Protein AF-A0AA88UD78-F1 (afdb_monomer_lite)

Sequence (136 aa):
MIPIGRGQRELIIGDRQTGKTAVATDTILNQQGQNVICVYVAIGQKASSVAQVVTTFQERGAMEYTIVVAETADSPATLQYLAPYTGAALAEYFILFFAKLPEAYAFLNPIVDIMPVIPLFFFLLAFVWQAAVSFR

pLDDT: mean 75.12, std 21.83, range [29.8, 96.19]

Structure (mmCIF, N/CA/C/O backbone):
data_AF-A0AA88UD78-F1
#
_entry.id   AF-A0AA88UD78-F1
#
loop_
_atom_site.group_PDB
_atom_site.id
_atom_site.type_symbol
_atom_site.label_atom_id
_atom_site.label_alt_id
_atom_site.label_comp_id
_atom_site.label_asym_id
_atom_site.label_entity_id
_atom_site.label_seq_id
_atom_site.pdbx_PDB_ins_code
_atom_site.Cartn_x
_atom_site.Cartn_y
_atom_site.Cartn_z
_atom_site.occupancy
_atom_site.B_iso_or_equiv
_atom_site.auth_seq_id
_atom_site.auth_comp_id
_atom_site.auth_asym_id
_atom_site.auth_atom_id
_atom_site.pdbx_PDB_model_num
ATOM 1 N N . MET A 1 1 ? -19.206 15.733 -4.577 1.00 71.81 1 MET A N 1
ATOM 2 C CA . MET A 1 1 ? -18.916 14.356 -4.119 1.00 71.81 1 MET A CA 1
ATOM 3 C C . MET A 1 1 ? -18.802 13.484 -5.357 1.00 71.81 1 MET A C 1
ATOM 5 O O . MET A 1 1 ? -19.615 13.679 -6.251 1.00 71.81 1 MET A O 1
ATOM 9 N N . ILE A 1 2 ? -17.804 12.603 -5.441 1.00 86.06 2 ILE A N 1
ATOM 10 C CA . ILE A 1 2 ? -17.588 11.717 -6.596 1.00 86.06 2 ILE A CA 1
ATOM 11 C C . ILE A 1 2 ? -17.879 10.283 -6.124 1.00 86.06 2 ILE A C 1
ATOM 13 O O . ILE A 1 2 ? -17.146 9.794 -5.265 1.00 86.06 2 ILE A O 1
ATOM 17 N N . PRO A 1 3 ? -18.967 9.636 -6.578 1.00 87.19 3 PRO A N 1
ATOM 18 C CA . PRO A 1 3 ? -19.240 8.239 -6.256 1.00 87.19 3 PRO A CA 1
ATOM 19 C C . PRO A 1 3 ? -18.364 7.306 -7.106 1.00 87.19 3 PRO A C 1
ATOM 21 O O . PRO A 1 3 ? -18.116 7.583 -8.278 1.00 87.19 3 PRO A O 1
ATOM 24 N N . ILE A 1 4 ? -17.932 6.187 -6.522 1.00 84.56 4 ILE A N 1
ATOM 25 C CA . ILE A 1 4 ? -17.101 5.173 -7.187 1.00 84.56 4 ILE A CA 1
ATOM 26 C C . ILE A 1 4 ? -17.871 3.848 -7.200 1.00 84.56 4 ILE A C 1
ATOM 28 O O . ILE A 1 4 ? -18.274 3.351 -6.147 1.00 84.56 4 ILE A O 1
ATOM 32 N N . GLY A 1 5 ? -18.096 3.283 -8.387 1.00 80.75 5 GLY A N 1
ATOM 33 C CA . GLY A 1 5 ? -18.742 1.980 -8.562 1.00 80.75 5 GLY A CA 1
ATOM 34 C C . GLY A 1 5 ? -17.780 0.795 -8.415 1.00 80.75 5 GLY A C 1
ATOM 35 O O . GLY A 1 5 ? -16.577 0.909 -8.648 1.00 80.75 5 GLY A O 1
ATOM 36 N N . ARG A 1 6 ? -18.305 -0.393 -8.086 1.00 79.75 6 ARG A N 1
ATOM 37 C CA . ARG A 1 6 ? -17.514 -1.639 -8.129 1.00 79.75 6 ARG A CA 1
ATOM 38 C C . ARG A 1 6 ? -17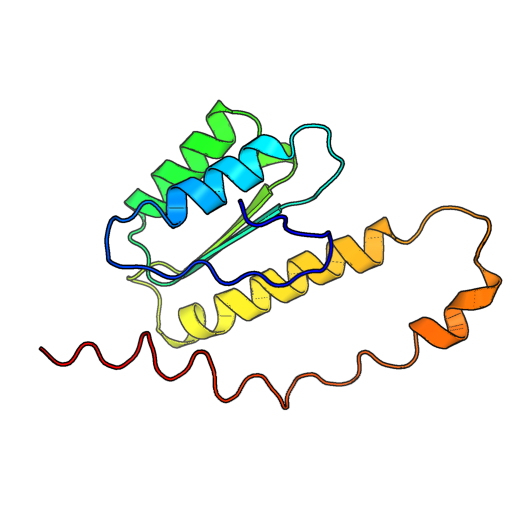.096 -1.928 -9.580 1.00 79.75 6 ARG A C 1
ATOM 40 O O . ARG A 1 6 ? -17.938 -1.925 -10.471 1.00 79.75 6 ARG A O 1
ATOM 47 N N . GLY A 1 7 ? -15.801 -2.151 -9.814 1.00 76.94 7 GLY A N 1
ATOM 48 C CA . GLY A 1 7 ? -15.217 -2.331 -11.154 1.00 76.94 7 GLY A CA 1
ATOM 49 C C . GLY A 1 7 ? -14.833 -1.032 -11.885 1.00 76.94 7 GLY A C 1
ATOM 50 O O . GLY A 1 7 ? -14.181 -1.099 -12.926 1.00 76.94 7 GLY A O 1
ATOM 51 N N . GLN A 1 8 ? -15.169 0.144 -11.343 1.00 81.25 8 GLN A N 1
ATOM 52 C CA . GLN A 1 8 ? -14.674 1.432 -11.844 1.00 81.25 8 GLN A CA 1
ATOM 53 C C . GLN A 1 8 ? -13.187 1.604 -11.504 1.00 81.25 8 GLN A C 1
ATOM 55 O O . GLN A 1 8 ? -12.724 1.191 -10.442 1.00 81.25 8 GLN A O 1
ATOM 60 N N . ARG A 1 9 ? -12.439 2.251 -12.402 1.00 88.31 9 ARG A N 1
ATOM 61 C CA . ARG A 1 9 ? -11.053 2.676 -12.169 1.00 88.31 9 ARG A CA 1
ATOM 62 C C . ARG A 1 9 ? -11.050 4.182 -11.929 1.00 88.31 9 ARG A C 1
ATOM 64 O O . ARG A 1 9 ? -11.335 4.931 -12.855 1.00 88.31 9 ARG A O 1
ATOM 71 N N . GLU A 1 10 ? -10.735 4.601 -10.707 1.00 90.19 10 GLU A N 1
ATOM 72 C CA . GLU A 1 10 ? -10.728 6.011 -10.303 1.00 90.19 10 GLU A CA 1
ATOM 73 C C . GLU A 1 10 ? -9.293 6.516 -10.082 1.00 90.19 10 GLU A C 1
ATOM 75 O O . GLU A 1 10 ? -8.479 5.830 -9.459 1.00 90.19 10 GLU A O 1
ATOM 80 N N . LEU A 1 11 ? -8.970 7.712 -10.585 1.00 91.75 11 LEU A N 1
ATOM 81 C CA . LEU A 1 11 ? -7.634 8.304 -10.463 1.00 91.75 11 LEU A CA 1
ATOM 82 C C . LEU A 1 11 ? -7.561 9.275 -9.277 1.00 91.75 11 LEU A C 1
ATOM 84 O O . LEU A 1 11 ? -8.123 10.366 -9.317 1.00 91.75 11 LEU A O 1
ATOM 88 N N . ILE A 1 12 ? -6.773 8.925 -8.258 1.00 88.94 12 ILE A N 1
ATOM 89 C CA . ILE A 1 12 ? -6.466 9.818 -7.132 1.00 88.94 12 ILE A CA 1
ATOM 90 C C . ILE A 1 12 ? -5.189 10.614 -7.450 1.00 88.94 12 ILE A C 1
ATOM 92 O O . ILE A 1 12 ? -4.073 10.144 -7.219 1.00 88.94 12 ILE A O 1
ATOM 96 N N . ILE A 1 13 ? -5.350 11.833 -7.973 1.00 91.94 13 ILE A N 1
ATOM 97 C CA . ILE A 1 13 ? -4.257 12.761 -8.316 1.00 91.94 13 ILE A CA 1
ATOM 98 C C . ILE A 1 13 ? -4.260 14.010 -7.416 1.00 91.94 13 ILE A C 1
ATOM 100 O O . ILE A 1 13 ? -5.287 14.405 -6.874 1.00 91.94 13 ILE A O 1
ATOM 104 N N . GLY A 1 14 ? -3.089 14.622 -7.234 1.00 90.69 14 GLY A N 1
ATOM 105 C CA . GLY A 1 14 ? -2.891 15.850 -6.460 1.00 90.69 14 GLY A CA 1
ATOM 106 C C . GLY A 1 14 ? -1.451 15.980 -5.965 1.00 90.69 14 GLY A C 1
ATOM 107 O O . GLY A 1 14 ? -0.669 15.032 -6.076 1.00 90.69 14 GLY A O 1
ATOM 108 N N . ASP A 1 15 ? -1.107 17.121 -5.370 1.00 93.25 15 ASP A N 1
ATOM 109 C CA . ASP A 1 15 ? 0.267 17.437 -4.953 1.00 93.25 15 ASP A CA 1
ATOM 110 C C . ASP A 1 15 ? 0.805 16.543 -3.823 1.00 93.25 15 ASP A C 1
ATOM 112 O O . ASP A 1 15 ? 0.119 15.689 -3.249 1.00 93.25 15 ASP A O 1
ATOM 116 N N . ARG A 1 16 ? 2.087 16.696 -3.487 1.00 87.56 16 ARG A N 1
ATOM 117 C CA . ARG A 1 16 ? 2.680 16.012 -2.332 1.00 87.56 16 ARG A CA 1
ATOM 118 C C . ARG A 1 16 ? 1.930 16.403 -1.046 1.00 87.56 16 ARG A C 1
ATOM 120 O O . ARG A 1 16 ? 1.541 17.547 -0.875 1.00 87.56 16 ARG A O 1
ATOM 127 N N . GLN A 1 17 ? 1.740 15.436 -0.142 1.00 84.12 17 GLN A N 1
ATOM 128 C CA . GLN A 1 17 ? 1.075 15.610 1.166 1.00 84.12 17 GLN A CA 1
ATOM 129 C C . GLN A 1 17 ? -0.421 16.010 1.150 1.00 84.12 17 GLN A C 1
ATOM 131 O O . GLN A 1 17 ? -0.995 16.198 2.215 1.00 84.12 17 GLN A O 1
ATOM 136 N N . THR A 1 18 ? -1.112 15.990 0.004 1.00 88.00 18 THR A N 1
ATOM 137 C CA . THR A 1 18 ? -2.571 16.248 -0.101 1.00 88.00 18 THR A CA 1
ATOM 138 C C . THR A 1 18 ? -3.484 15.095 0.362 1.00 88.00 18 THR A C 1
ATOM 140 O O . THR A 1 18 ? -4.640 15.011 -0.038 1.00 88.00 18 THR A O 1
ATOM 143 N N . GLY A 1 19 ? -2.989 14.164 1.183 1.00 88.69 19 GLY A N 1
ATOM 144 C CA . GLY A 1 19 ? -3.813 13.088 1.757 1.00 88.69 19 GLY A CA 1
ATOM 145 C C . GLY A 1 19 ? -4.145 11.899 0.840 1.00 88.69 19 GLY A C 1
ATOM 146 O O . GLY A 1 19 ? -4.875 11.015 1.271 1.00 88.69 19 GLY A O 1
ATOM 147 N N . LYS A 1 20 ? -3.585 11.804 -0.378 1.00 91.94 20 LYS A N 1
ATOM 148 C CA . LYS A 1 20 ? -3.849 10.692 -1.327 1.00 91.94 20 LYS A CA 1
ATOM 149 C C . LYS A 1 20 ? -3.778 9.289 -0.700 1.00 91.94 20 LYS A C 1
ATOM 151 O O . LYS A 1 20 ? -4.668 8.474 -0.916 1.00 91.94 20 LYS A O 1
ATOM 156 N N . THR A 1 21 ? -2.737 9.017 0.092 1.00 89.81 21 THR A N 1
ATOM 157 C CA . THR A 1 21 ? -2.572 7.728 0.787 1.00 89.81 21 THR A CA 1
ATOM 158 C C . THR A 1 21 ? -3.645 7.515 1.850 1.00 89.81 21 THR A C 1
ATOM 160 O O . THR A 1 21 ? -4.147 6.406 1.951 1.00 89.81 21 THR A O 1
ATOM 163 N N . ALA A 1 22 ? -4.040 8.565 2.582 1.00 90.00 22 ALA A N 1
ATOM 164 C CA . ALA A 1 22 ? -5.086 8.483 3.602 1.00 90.00 22 ALA A CA 1
ATOM 165 C C . ALA A 1 22 ? -6.437 8.095 2.983 1.00 90.00 22 ALA A C 1
ATOM 167 O O . ALA A 1 22 ? -7.070 7.159 3.451 1.00 90.00 22 ALA A O 1
ATOM 168 N N . VAL A 1 23 ? -6.816 8.712 1.854 1.00 90.81 23 VAL A N 1
ATOM 169 C CA . VAL A 1 23 ? -8.031 8.333 1.107 1.00 90.81 23 VAL A CA 1
ATOM 170 C C . VAL A 1 23 ? -8.002 6.851 0.713 1.00 90.81 23 VAL A C 1
ATOM 172 O O . VAL A 1 23 ? -9.004 6.155 0.870 1.00 90.81 23 VAL A O 1
ATOM 175 N N . ALA A 1 24 ? -6.858 6.341 0.246 1.00 91.25 24 ALA A N 1
ATOM 176 C CA . ALA A 1 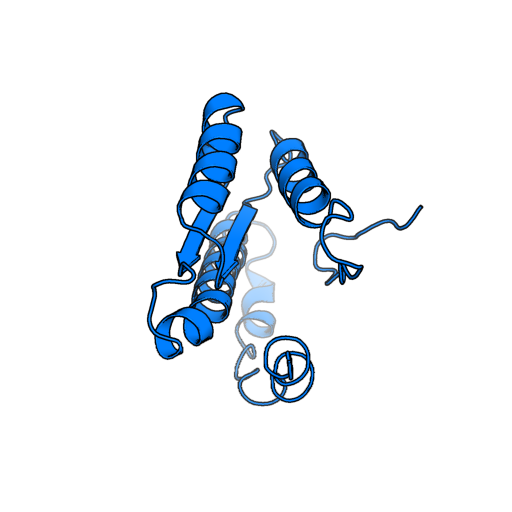24 ? -6.716 4.932 -0.117 1.00 91.25 24 ALA A CA 1
ATOM 177 C C . ALA A 1 24 ? -6.794 3.994 1.105 1.00 91.25 24 ALA A C 1
ATOM 179 O O . ALA A 1 24 ? -7.517 2.998 1.062 1.00 91.25 24 ALA A O 1
ATOM 180 N N . THR A 1 25 ? -6.103 4.311 2.206 1.00 91.50 25 THR A N 1
ATOM 181 C CA . THR A 1 25 ? -6.131 3.492 3.428 1.00 91.50 25 THR A CA 1
ATOM 182 C C . THR A 1 25 ? -7.498 3.516 4.101 1.00 91.50 25 THR A C 1
ATOM 184 O O . THR A 1 25 ? -7.993 2.461 4.480 1.00 91.50 25 THR A O 1
ATOM 187 N N . ASP A 1 26 ? -8.151 4.675 4.192 1.00 92.75 26 ASP A N 1
ATOM 188 C CA . ASP A 1 26 ? -9.489 4.805 4.780 1.00 92.75 26 ASP A CA 1
ATOM 189 C C . ASP A 1 26 ? -10.540 4.068 3.938 1.00 92.75 26 ASP A C 1
ATOM 191 O O . ASP A 1 26 ? -11.432 3.424 4.489 1.00 92.75 26 ASP A O 1
ATOM 195 N N . THR A 1 27 ? -10.397 4.074 2.606 1.00 91.50 27 THR A N 1
ATOM 196 C CA . THR A 1 27 ? -11.260 3.285 1.710 1.00 91.50 27 THR A CA 1
ATOM 197 C C . THR A 1 27 ? -11.147 1.788 1.994 1.00 91.50 27 THR A C 1
ATOM 199 O O . THR A 1 27 ? -12.179 1.118 2.047 1.00 91.50 27 THR A O 1
ATOM 202 N N . ILE A 1 28 ? -9.925 1.277 2.204 1.00 89.62 28 ILE A N 1
ATOM 203 C CA . ILE A 1 28 ? -9.663 -0.125 2.572 1.00 89.62 28 ILE A CA 1
ATOM 204 C C . ILE A 1 28 ? -10.283 -0.436 3.935 1.00 89.62 28 ILE A C 1
ATOM 206 O O . ILE A 1 28 ? -11.085 -1.356 4.034 1.00 89.62 28 ILE A O 1
ATOM 210 N N . LEU A 1 29 ? -9.991 0.375 4.957 1.00 92.06 29 LEU A N 1
ATOM 211 C CA . LEU A 1 29 ? -10.516 0.199 6.316 1.00 92.06 29 LEU A CA 1
ATOM 212 C C . LEU A 1 29 ? -12.055 0.165 6.353 1.00 92.06 29 LEU A C 1
ATOM 214 O O . LEU A 1 29 ? -12.645 -0.606 7.108 1.00 92.06 29 LEU A O 1
ATOM 218 N N . ASN A 1 30 ? -12.711 0.958 5.503 1.00 90.88 30 ASN A N 1
ATOM 219 C CA . ASN A 1 30 ? -14.167 1.001 5.390 1.00 90.88 30 ASN A CA 1
ATOM 220 C C . ASN A 1 30 ? -14.783 -0.234 4.686 1.00 90.88 30 ASN A C 1
ATOM 222 O O . ASN A 1 30 ? -16.005 -0.362 4.668 1.00 90.88 30 ASN A O 1
ATOM 226 N N . GLN A 1 31 ? -13.987 -1.154 4.118 1.00 86.44 31 GLN A N 1
ATOM 227 C CA . GLN A 1 31 ? -14.495 -2.400 3.514 1.00 86.44 31 GLN A CA 1
ATOM 228 C C . GLN A 1 31 ? -14.791 -3.515 4.528 1.00 86.44 31 GLN A C 1
ATOM 230 O O . GLN A 1 31 ? -15.296 -4.571 4.134 1.00 86.44 31 GLN A O 1
ATOM 235 N N . GLN A 1 32 ? -14.522 -3.309 5.822 1.00 87.81 32 GLN A N 1
ATOM 236 C CA . GLN A 1 32 ? -14.808 -4.298 6.861 1.00 87.81 32 GLN A CA 1
ATOM 237 C C . GLN A 1 32 ? -16.277 -4.765 6.796 1.00 87.81 32 GLN A C 1
ATOM 239 O O . GLN A 1 32 ? -17.208 -3.964 6.841 1.00 87.81 32 GLN A O 1
ATOM 244 N N . GLY A 1 33 ? -16.487 -6.076 6.644 1.00 81.25 33 GLY A N 1
ATOM 245 C CA . GLY A 1 33 ? -17.820 -6.678 6.511 1.00 81.25 33 GLY A CA 1
ATOM 246 C C . GLY A 1 33 ? -18.508 -6.514 5.144 1.00 81.25 33 GLY A C 1
ATOM 247 O O . GLY A 1 33 ? -19.583 -7.073 4.953 1.00 81.25 33 GLY A O 1
ATOM 248 N N . GLN A 1 34 ? -17.910 -5.819 4.166 1.00 78.50 34 GLN A N 1
ATOM 249 C CA . GLN A 1 34 ? -18.519 -5.594 2.838 1.00 78.50 34 GLN A CA 1
ATOM 250 C C . GLN A 1 34 ? -18.250 -6.709 1.806 1.00 78.50 34 GLN A C 1
ATOM 252 O O . GLN A 1 34 ? -18.679 -6.594 0.651 1.00 78.50 34 GLN A O 1
ATOM 257 N N . ASN A 1 35 ? -17.545 -7.770 2.219 1.00 79.81 35 ASN A N 1
ATOM 258 C CA . ASN A 1 35 ? -17.059 -8.871 1.380 1.00 79.81 35 ASN A CA 1
ATOM 259 C C . ASN A 1 35 ? -16.254 -8.380 0.156 1.00 79.81 35 ASN A C 1
ATOM 261 O O . ASN A 1 35 ? -16.538 -8.734 -0.988 1.00 79.81 35 ASN A O 1
ATOM 265 N N . VAL A 1 36 ? -15.277 -7.503 0.409 1.00 81.25 36 VAL A N 1
ATOM 266 C CA . VAL A 1 36 ? -14.352 -6.959 -0.594 1.00 81.25 36 VAL A CA 1
ATOM 267 C C . VAL A 1 36 ? -12.927 -7.257 -0.140 1.00 81.25 36 VAL A C 1
ATOM 269 O O . VAL A 1 36 ? -12.503 -6.782 0.910 1.00 81.25 36 VAL A O 1
ATOM 272 N N . ILE A 1 37 ? -12.189 -8.029 -0.939 1.00 85.75 37 ILE A N 1
ATOM 273 C CA . ILE A 1 37 ? -10.749 -8.226 -0.746 1.00 85.75 37 ILE A CA 1
ATOM 274 C C . ILE A 1 37 ? -10.015 -6.998 -1.287 1.00 85.75 37 ILE A C 1
ATOM 276 O O . ILE A 1 37 ? -10.267 -6.550 -2.407 1.00 85.75 37 ILE A O 1
ATOM 280 N N . CYS A 1 38 ? -9.105 -6.452 -0.489 1.00 87.94 38 CYS A N 1
ATOM 281 C CA . CYS A 1 38 ? -8.305 -5.286 -0.831 1.00 87.94 38 CYS A CA 1
ATOM 282 C C . CYS A 1 38 ? -6.874 -5.698 -1.198 1.00 87.94 38 CYS A C 1
ATOM 284 O O . CYS A 1 38 ? -6.276 -6.554 -0.551 1.00 87.94 38 CYS A O 1
ATOM 286 N N . VAL A 1 39 ? -6.291 -5.051 -2.209 1.00 91.50 39 VAL A N 1
ATOM 287 C CA . VAL A 1 39 ? -4.868 -5.200 -2.550 1.00 91.50 39 VAL A CA 1
ATOM 288 C C . VAL A 1 39 ? -4.228 -3.817 -2.525 1.00 91.50 39 VAL A C 1
ATOM 290 O O . VAL A 1 39 ? -4.596 -2.942 -3.306 1.00 91.50 39 VAL A O 1
ATOM 293 N N . TYR A 1 40 ? -3.281 -3.609 -1.612 1.00 93.62 40 TYR A N 1
ATOM 294 C CA . TYR A 1 40 ? -2.518 -2.370 -1.485 1.00 93.62 40 TYR A CA 1
ATOM 295 C C . TYR A 1 40 ? -1.109 -2.581 -2.042 1.00 93.62 40 TYR A C 1
ATOM 297 O O . TYR A 1 40 ? -0.337 -3.375 -1.506 1.00 93.62 40 TYR A O 1
ATOM 305 N N . VAL A 1 41 ? -0.775 -1.871 -3.123 1.00 94.00 41 VAL A N 1
ATOM 306 C CA . VAL A 1 41 ? 0.541 -1.948 -3.773 1.00 94.00 41 VAL A CA 1
ATOM 307 C C . VAL A 1 41 ? 1.350 -0.691 -3.448 1.00 94.00 41 VAL A C 1
ATOM 309 O O . VAL A 1 41 ? 1.041 0.400 -3.927 1.00 94.00 41 VAL A O 1
ATOM 312 N N . ALA A 1 42 ? 2.400 -0.837 -2.644 1.00 94.00 42 ALA A N 1
ATOM 313 C CA . ALA A 1 42 ? 3.360 0.221 -2.354 1.00 94.00 42 ALA A CA 1
ATOM 314 C C . ALA A 1 42 ? 4.570 0.110 -3.293 1.00 94.00 42 ALA A C 1
ATOM 316 O O . ALA A 1 42 ? 5.239 -0.920 -3.327 1.00 94.00 42 ALA A O 1
ATOM 317 N N . ILE A 1 43 ? 4.857 1.181 -4.037 1.00 94.31 43 ILE A N 1
ATOM 318 C CA . ILE A 1 43 ? 5.939 1.243 -5.031 1.00 94.31 43 ILE A CA 1
ATOM 319 C C . ILE A 1 43 ? 6.803 2.468 -4.729 1.00 94.31 43 ILE A C 1
ATOM 321 O O . ILE A 1 43 ? 6.269 3.572 -4.599 1.00 94.31 43 ILE A O 1
ATOM 325 N N . GLY A 1 44 ? 8.116 2.284 -4.580 1.00 90.44 44 GLY A N 1
ATOM 326 C CA . GLY A 1 44 ? 9.076 3.374 -4.359 1.00 90.44 44 GLY A CA 1
ATOM 327 C C . GLY A 1 44 ? 8.873 4.145 -3.044 1.00 90.44 44 GLY A C 1
ATOM 328 O O . GLY A 1 44 ? 9.428 5.227 -2.856 1.00 90.44 44 GLY A O 1
ATOM 329 N N . GLN A 1 45 ? 8.062 3.617 -2.122 1.00 90.12 45 GLN A N 1
ATOM 330 C CA . GLN A 1 45 ? 7.826 4.223 -0.812 1.00 90.12 45 GLN A CA 1
ATOM 331 C C . GLN A 1 45 ? 8.957 3.863 0.164 1.00 90.12 45 GLN A C 1
ATOM 333 O O . GLN A 1 45 ? 9.609 2.825 0.041 1.00 90.12 45 GLN A O 1
ATOM 338 N N . LYS A 1 46 ? 9.182 4.704 1.180 1.00 92.81 46 LYS A N 1
ATOM 339 C CA . LYS A 1 46 ? 10.104 4.368 2.276 1.00 92.81 46 LYS A CA 1
ATOM 340 C C . LYS A 1 46 ? 9.563 3.170 3.054 1.00 92.81 46 LYS A C 1
ATOM 342 O O . LYS A 1 46 ? 8.380 3.162 3.393 1.00 92.81 46 LYS A O 1
ATOM 347 N N . ALA A 1 47 ? 10.430 2.225 3.422 1.00 92.38 47 ALA A N 1
ATOM 348 C CA . ALA A 1 47 ? 10.041 1.045 4.199 1.00 92.38 47 ALA A CA 1
ATOM 349 C C . ALA A 1 47 ? 9.277 1.404 5.491 1.00 92.38 47 ALA A C 1
ATOM 351 O O . ALA A 1 47 ? 8.267 0.781 5.803 1.00 92.38 47 ALA A O 1
ATOM 352 N N . SER A 1 48 ? 9.682 2.472 6.189 1.00 93.56 48 SER A N 1
ATOM 353 C CA . SER A 1 48 ? 8.988 2.968 7.386 1.00 93.56 48 SER A CA 1
ATOM 354 C C . SER A 1 48 ? 7.573 3.495 7.117 1.00 93.56 48 SER A C 1
ATOM 356 O O . SER A 1 48 ? 6.693 3.308 7.951 1.00 93.56 48 SER A O 1
ATOM 358 N N . SER A 1 49 ? 7.324 4.110 5.957 1.00 91.06 49 SER A N 1
ATOM 359 C CA . SER A 1 49 ? 5.982 4.563 5.565 1.00 91.06 49 SER A CA 1
ATOM 360 C C . SER A 1 49 ? 5.063 3.389 5.230 1.00 91.06 49 SER A C 1
ATOM 362 O O . SER A 1 49 ? 3.895 3.406 5.604 1.00 91.06 49 SER A O 1
ATOM 364 N N . VAL A 1 50 ? 5.591 2.342 4.586 1.00 91.69 50 VAL A N 1
ATOM 365 C CA . VAL A 1 50 ? 4.829 1.108 4.335 1.00 91.69 50 VAL A CA 1
ATOM 366 C C . VAL A 1 50 ? 4.527 0.389 5.650 1.00 91.69 50 VAL A C 1
ATOM 368 O O . VAL A 1 50 ? 3.383 0.007 5.879 1.00 91.69 50 VAL A O 1
ATOM 371 N N . ALA A 1 51 ? 5.512 0.277 6.547 1.00 93.75 51 ALA A N 1
ATOM 372 C CA . ALA A 1 51 ? 5.329 -0.328 7.864 1.00 93.75 51 ALA A CA 1
ATOM 373 C C . ALA A 1 51 ? 4.221 0.368 8.673 1.00 93.75 51 ALA A C 1
ATOM 375 O O . ALA A 1 51 ? 3.360 -0.313 9.214 1.00 93.75 51 ALA A O 1
ATOM 376 N N . GLN A 1 52 ? 4.168 1.706 8.679 1.00 94.44 52 GLN A N 1
ATOM 377 C CA . GLN A 1 52 ? 3.091 2.467 9.333 1.00 94.44 52 GLN A CA 1
ATOM 378 C C . GLN A 1 52 ? 1.695 2.126 8.782 1.00 94.44 52 GLN A C 1
ATOM 380 O O . GLN A 1 52 ? 0.743 2.005 9.555 1.00 94.44 52 GLN A O 1
ATOM 385 N N . VAL A 1 53 ? 1.563 1.932 7.465 1.00 93.12 53 VAL A N 1
ATOM 386 C CA . VAL A 1 53 ? 0.294 1.518 6.841 1.00 93.12 53 VAL A CA 1
ATOM 387 C C . VAL A 1 53 ? -0.075 0.087 7.246 1.00 93.12 53 VAL A C 1
ATOM 389 O O . VAL A 1 53 ? -1.211 -0.151 7.648 1.00 93.12 53 VAL A O 1
ATOM 392 N N . VAL A 1 54 ? 0.882 -0.848 7.219 1.00 93.94 54 VAL A N 1
ATOM 393 C CA . VAL A 1 54 ? 0.667 -2.244 7.646 1.00 93.94 54 VAL A CA 1
ATOM 394 C C . VAL A 1 54 ? 0.264 -2.318 9.122 1.00 93.94 54 VAL A C 1
ATOM 396 O O . VAL A 1 54 ? -0.715 -2.984 9.447 1.00 93.94 54 VAL A O 1
ATOM 399 N N . THR A 1 55 ? 0.946 -1.584 10.008 1.00 96.19 55 THR A N 1
ATOM 400 C CA . THR A 1 55 ? 0.571 -1.464 11.426 1.00 96.19 55 THR A CA 1
ATOM 401 C C . THR A 1 55 ? -0.851 -0.926 11.575 1.00 96.19 55 THR A C 1
ATOM 403 O O . THR A 1 55 ? -1.645 -1.526 12.289 1.00 96.19 55 THR A O 1
ATOM 406 N N . THR A 1 56 ? -1.217 0.128 10.835 1.00 94.62 56 THR A N 1
ATOM 407 C CA . THR A 1 56 ? -2.581 0.692 10.862 1.00 94.62 56 THR A CA 1
ATOM 408 C C . THR A 1 56 ? -3.636 -0.333 10.428 1.00 94.62 56 THR A C 1
ATOM 410 O O . THR A 1 56 ? -4.703 -0.422 11.038 1.00 94.62 56 THR A O 1
ATOM 413 N N . PHE A 1 57 ? -3.354 -1.132 9.393 1.00 93.44 57 PHE A N 1
ATOM 414 C CA . PHE A 1 57 ? -4.241 -2.219 8.971 1.00 93.44 57 PHE A CA 1
ATOM 415 C C . PHE A 1 57 ? -4.318 -3.340 10.011 1.00 93.44 57 PHE A C 1
ATOM 417 O O . PHE A 1 57 ? -5.392 -3.900 10.212 1.00 93.44 57 PHE A O 1
ATOM 424 N N . GLN A 1 58 ? -3.219 -3.665 10.693 1.00 95.06 58 GLN A N 1
ATOM 425 C CA . GLN A 1 58 ? -3.194 -4.712 11.713 1.00 95.06 58 GLN A CA 1
ATOM 426 C C . GLN A 1 58 ? -3.941 -4.290 12.988 1.00 95.06 58 GLN A C 1
ATOM 428 O O . GLN A 1 58 ? -4.777 -5.045 13.477 1.00 95.06 58 GLN A O 1
ATOM 433 N N . GLU A 1 59 ? -3.720 -3.066 13.477 1.00 95.19 59 GLU A N 1
ATOM 434 C CA . GLU A 1 59 ? -4.419 -2.487 14.637 1.00 95.19 59 GLU A CA 1
ATOM 435 C C . GLU A 1 59 ? -5.935 -2.372 14.424 1.00 95.19 59 GLU A C 1
ATOM 437 O O . GLU A 1 59 ? -6.706 -2.496 15.374 1.00 95.19 59 GLU A O 1
ATOM 442 N N . ARG A 1 60 ? -6.375 -2.150 13.178 1.00 93.88 60 ARG A N 1
ATOM 443 C CA . ARG A 1 60 ? -7.796 -2.028 12.809 1.00 93.88 60 ARG A CA 1
ATOM 444 C C . ARG A 1 60 ? -8.406 -3.316 12.234 1.00 93.88 60 ARG A C 1
ATOM 446 O O . ARG A 1 60 ? -9.518 -3.272 11.718 1.00 93.88 60 ARG A O 1
ATOM 453 N N . GLY A 1 61 ? -7.699 -4.449 12.289 1.00 91.25 61 GLY A N 1
ATOM 454 C CA . GLY A 1 61 ? -8.193 -5.752 11.812 1.00 91.25 61 GLY A CA 1
ATOM 455 C C . GLY A 1 61 ? -8.353 -5.888 10.288 1.00 91.25 61 GLY A C 1
ATOM 456 O O . GLY A 1 61 ? -8.902 -6.873 9.808 1.00 91.25 61 GLY A O 1
ATOM 457 N N . ALA A 1 62 ? -7.862 -4.933 9.494 1.00 89.81 62 ALA A N 1
ATOM 458 C CA . ALA A 1 62 ? -7.997 -4.945 8.037 1.00 89.81 62 ALA A CA 1
ATOM 459 C C . ALA A 1 62 ? -7.050 -5.919 7.318 1.00 89.81 62 ALA A C 1
ATOM 461 O O . ALA A 1 62 ? -7.277 -6.247 6.153 1.00 89.81 62 ALA A O 1
ATOM 462 N N . MET A 1 63 ? -6.022 -6.429 8.005 1.00 91.25 63 MET A N 1
ATOM 463 C CA . MET A 1 63 ? -5.125 -7.461 7.465 1.00 91.25 63 MET A CA 1
ATOM 464 C C . MET A 1 63 ? -5.831 -8.794 7.159 1.00 91.25 63 MET A C 1
ATOM 466 O O . MET A 1 63 ? -5.296 -9.583 6.389 1.00 91.25 63 MET A O 1
ATOM 470 N N . GLU A 1 64 ? -7.030 -9.044 7.700 1.00 88.69 64 GLU A N 1
ATOM 471 C CA . GLU A 1 64 ? -7.816 -10.254 7.400 1.00 88.69 64 GLU A CA 1
ATOM 472 C C . GLU A 1 64 ? -8.327 -10.299 5.949 1.00 88.69 64 GLU A C 1
ATOM 474 O O . GLU A 1 64 ? -8.517 -11.379 5.393 1.00 88.69 64 GLU A O 1
ATOM 479 N N . TYR A 1 65 ? -8.532 -9.133 5.327 1.00 84.25 65 TYR A N 1
ATOM 480 C CA . TYR A 1 65 ? -9.051 -8.997 3.960 1.00 84.25 65 TYR A CA 1
ATOM 481 C C . TYR A 1 65 ? -8.143 -8.162 3.042 1.00 84.25 65 TYR A C 1
ATOM 483 O O . TYR A 1 65 ? -8.524 -7.876 1.906 1.00 84.25 65 TYR A O 1
ATOM 491 N N . THR A 1 66 ? -6.949 -7.772 3.504 1.00 86.31 66 THR A N 1
ATOM 492 C CA . THR A 1 66 ? -6.019 -6.912 2.753 1.00 86.31 66 THR A CA 1
ATOM 493 C C . THR A 1 66 ? -4.694 -7.607 2.473 1.00 86.31 66 THR A C 1
ATOM 495 O O . THR A 1 66 ? -3.981 -8.010 3.389 1.00 86.31 66 THR A O 1
ATOM 498 N N . ILE A 1 67 ? -4.315 -7.662 1.198 1.00 90.44 67 ILE A N 1
ATOM 499 C CA . ILE A 1 67 ? -3.001 -8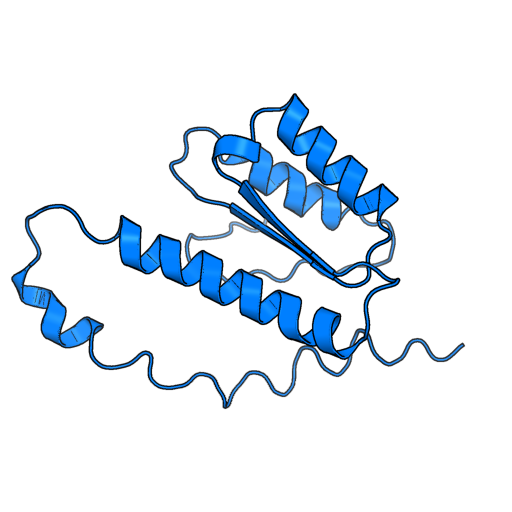.121 0.744 1.00 90.44 67 ILE A CA 1
ATOM 500 C C . ILE A 1 67 ? -2.121 -6.900 0.485 1.00 90.44 67 ILE A C 1
ATOM 502 O O . ILE A 1 67 ? -2.513 -5.990 -0.246 1.00 90.44 67 ILE A O 1
ATOM 506 N N . VAL A 1 68 ? -0.917 -6.884 1.057 1.00 90.75 68 VAL A N 1
ATOM 507 C CA . VAL A 1 68 ? 0.065 -5.812 0.850 1.00 90.75 68 VAL A CA 1
ATOM 508 C C . VAL A 1 68 ? 1.209 -6.323 -0.021 1.00 90.75 68 VAL A C 1
ATOM 510 O O . VAL A 1 68 ? 1.940 -7.227 0.373 1.00 90.75 68 VAL A O 1
ATOM 513 N N . VAL A 1 69 ? 1.376 -5.715 -1.196 1.00 91.25 69 VAL A N 1
ATOM 514 C CA . VAL A 1 69 ? 2.539 -5.898 -2.077 1.00 91.25 69 VAL A CA 1
ATOM 515 C C . VAL A 1 69 ? 3.419 -4.664 -1.919 1.00 91.25 69 VAL A C 1
ATOM 517 O O . VAL A 1 69 ? 2.932 -3.547 -2.086 1.00 91.25 69 VAL A O 1
ATOM 520 N N . ALA A 1 70 ? 4.696 -4.828 -1.581 1.00 91.75 70 ALA A N 1
ATOM 521 C CA . ALA A 1 70 ? 5.572 -3.701 -1.278 1.00 91.75 70 ALA A CA 1
ATOM 522 C C . ALA A 1 70 ? 6.950 -3.852 -1.927 1.00 91.75 70 ALA A C 1
ATOM 524 O O . ALA A 1 70 ? 7.722 -4.722 -1.544 1.00 91.75 70 ALA A O 1
ATOM 525 N N . GLU A 1 71 ? 7.270 -2.941 -2.845 1.00 95.06 71 GLU A N 1
ATOM 526 C CA . GLU A 1 71 ? 8.626 -2.717 -3.347 1.00 95.06 71 GLU A CA 1
ATOM 527 C C . GLU A 1 71 ? 9.061 -1.312 -2.926 1.00 95.06 71 GLU A C 1
ATOM 529 O O . GLU A 1 71 ? 8.466 -0.302 -3.321 1.00 95.06 71 GLU A O 1
ATOM 534 N N . THR A 1 72 ? 10.059 -1.241 -2.046 1.00 92.50 72 THR A N 1
ATOM 535 C CA . THR A 1 72 ? 10.464 0.010 -1.397 1.00 92.50 72 THR A CA 1
ATOM 536 C C . THR A 1 72 ? 11.343 0.852 -2.320 1.00 92.50 72 THR A C 1
ATOM 538 O O . THR A 1 72 ? 11.772 0.411 -3.385 1.00 92.50 72 THR A O 1
ATOM 541 N N . ALA A 1 73 ? 11.645 2.083 -1.904 1.00 90.56 73 ALA A N 1
ATOM 542 C CA . ALA A 1 73 ? 12.602 2.951 -2.593 1.00 90.56 73 ALA A CA 1
ATOM 543 C C . ALA A 1 73 ? 14.000 2.317 -2.771 1.00 90.56 73 ALA A C 1
ATOM 545 O O . ALA A 1 73 ? 14.718 2.698 -3.692 1.00 90.56 73 ALA A O 1
ATOM 546 N N . ASP A 1 74 ? 14.363 1.360 -1.911 1.00 90.31 74 ASP A N 1
ATOM 547 C CA . ASP A 1 74 ? 15.658 0.670 -1.921 1.00 90.31 74 ASP A CA 1
ATOM 548 C C . ASP A 1 74 ? 15.672 -0.557 -2.863 1.00 90.31 74 ASP A C 1
ATOM 550 O O . ASP A 1 74 ? 16.742 -1.063 -3.206 1.00 90.31 74 ASP A O 1
ATOM 554 N N . SER A 1 75 ? 14.500 -1.035 -3.311 1.00 91.00 75 SER A N 1
ATOM 555 C CA . SER A 1 75 ? 14.381 -2.140 -4.271 1.00 91.00 75 SER A CA 1
ATOM 556 C C . SER A 1 75 ? 14.860 -1.738 -5.676 1.00 91.00 75 SER A C 1
ATOM 558 O O . SER A 1 75 ? 14.603 -0.611 -6.111 1.00 91.00 75 SER A O 1
ATOM 560 N N . PRO A 1 76 ? 15.459 -2.656 -6.462 1.00 93.81 76 PRO A N 1
ATOM 561 C CA . PRO A 1 76 ? 15.785 -2.416 -7.867 1.00 93.81 76 PRO A CA 1
ATOM 562 C C . PRO A 1 76 ? 14.585 -1.934 -8.692 1.00 93.81 76 PRO A C 1
ATOM 564 O O . PRO A 1 76 ? 13.475 -2.454 -8.561 1.00 93.81 76 PRO A O 1
ATOM 567 N N . ALA A 1 77 ? 14.823 -1.003 -9.621 1.00 91.25 77 ALA A N 1
ATOM 568 C CA . ALA A 1 77 ? 13.781 -0.428 -10.479 1.00 91.25 77 ALA A CA 1
ATOM 569 C C . ALA A 1 77 ? 12.968 -1.487 -11.256 1.00 91.25 77 ALA A C 1
ATOM 571 O O . ALA A 1 77 ? 11.773 -1.308 -11.480 1.00 91.25 77 ALA A O 1
ATOM 572 N N . THR A 1 78 ? 13.584 -2.618 -11.618 1.00 92.44 78 THR A N 1
ATOM 573 C CA . THR A 1 78 ? 12.905 -3.749 -12.270 1.00 92.44 78 THR A CA 1
ATOM 574 C C . THR A 1 78 ? 11.834 -4.393 -11.384 1.00 92.44 78 THR A C 1
ATOM 576 O O . THR A 1 78 ? 10.782 -4.762 -11.895 1.00 92.44 78 THR A O 1
ATOM 579 N N . LEU A 1 79 ? 12.056 -4.500 -10.067 1.00 90.19 79 LEU A N 1
ATOM 580 C CA . LEU A 1 79 ? 11.046 -5.025 -9.140 1.00 90.19 79 LEU A CA 1
ATOM 581 C C . LEU A 1 79 ? 9.938 -3.997 -8.898 1.00 90.19 79 LEU A C 1
ATOM 583 O O . LEU A 1 79 ? 8.762 -4.341 -8.992 1.00 90.19 79 LEU A O 1
ATOM 587 N N . GLN A 1 80 ? 10.296 -2.720 -8.717 1.00 90.25 80 GLN A N 1
ATOM 588 C CA . GLN A 1 80 ? 9.318 -1.628 -8.616 1.00 90.25 80 GLN A CA 1
ATOM 589 C C . GLN A 1 80 ? 8.396 -1.557 -9.852 1.00 90.25 80 GLN A C 1
ATOM 591 O O . GLN A 1 80 ? 7.202 -1.299 -9.716 1.00 90.25 80 GLN A O 1
ATOM 596 N N . TYR A 1 81 ? 8.924 -1.844 -11.049 1.00 90.06 81 TYR A N 1
ATOM 597 C CA . TYR A 1 81 ? 8.141 -1.955 -12.285 1.00 90.06 81 TYR A CA 1
ATOM 598 C C . TYR A 1 81 ? 7.193 -3.167 -12.301 1.00 90.06 81 TYR A C 1
ATOM 600 O O . TYR A 1 81 ? 6.099 -3.073 -12.853 1.00 90.06 81 TYR A O 1
ATOM 608 N N . LEU A 1 82 ? 7.582 -4.298 -11.699 1.00 92.56 82 LEU A N 1
ATOM 609 C CA . LEU A 1 82 ? 6.768 -5.520 -11.652 1.00 92.56 82 LEU A CA 1
ATOM 610 C C . LEU A 1 82 ? 5.675 -5.486 -10.571 1.00 92.56 82 LEU A C 1
ATOM 612 O O . LEU A 1 82 ? 4.602 -6.050 -10.784 1.00 92.56 82 LEU A O 1
ATOM 616 N N . ALA A 1 83 ? 5.899 -4.786 -9.455 1.00 87.50 83 ALA A N 1
ATOM 617 C CA . ALA A 1 83 ? 4.964 -4.675 -8.330 1.00 87.50 83 ALA A CA 1
ATOM 618 C C . ALA A 1 83 ? 3.484 -4.398 -8.699 1.00 87.50 83 ALA A C 1
ATOM 620 O O . ALA A 1 83 ? 2.619 -5.116 -8.187 1.00 87.50 83 ALA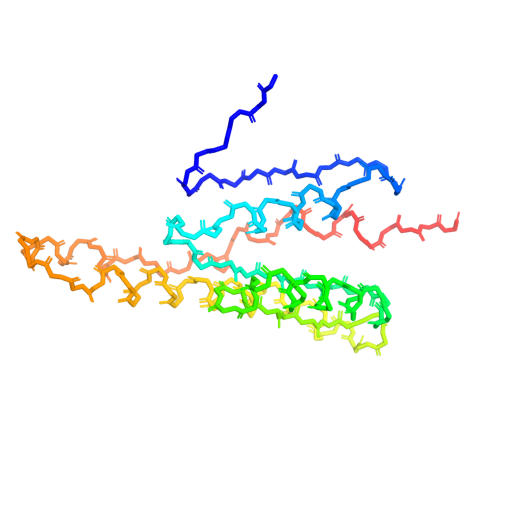 A O 1
ATOM 621 N N . PRO A 1 84 ? 3.137 -3.428 -9.579 1.00 90.38 84 PRO A N 1
ATOM 622 C CA . PRO A 1 84 ? 1.741 -3.199 -9.958 1.00 90.38 84 PRO A CA 1
ATOM 623 C C . PRO A 1 84 ? 1.122 -4.380 -10.716 1.00 90.38 84 PRO A C 1
ATOM 625 O O . PRO A 1 84 ? -0.051 -4.680 -10.501 1.00 90.38 84 PRO A O 1
ATOM 628 N N . TYR A 1 85 ? 1.892 -5.091 -11.546 1.00 91.88 85 TYR A N 1
ATOM 629 C CA . TYR A 1 85 ? 1.407 -6.279 -12.256 1.00 91.88 85 TYR A CA 1
ATOM 630 C C . TYR A 1 85 ? 1.187 -7.456 -11.299 1.00 91.88 85 TYR A C 1
ATOM 632 O O . TYR A 1 85 ? 0.171 -8.139 -11.402 1.00 91.88 85 TYR A O 1
ATOM 640 N N . THR A 1 86 ? 2.076 -7.647 -10.317 1.00 89.56 86 THR A N 1
ATOM 641 C CA . THR A 1 86 ? 1.891 -8.634 -9.239 1.00 89.56 86 THR A CA 1
ATOM 642 C C . THR A 1 86 ? 0.615 -8.352 -8.441 1.00 89.56 86 THR A C 1
ATOM 644 O O . THR A 1 86 ? -0.178 -9.260 -8.203 1.00 89.56 86 THR A O 1
ATOM 647 N N . GLY A 1 87 ? 0.373 -7.089 -8.069 1.00 87.62 87 GLY A N 1
ATOM 648 C CA . GLY A 1 87 ? -0.853 -6.688 -7.374 1.00 87.62 87 GLY A CA 1
ATOM 649 C C . GLY A 1 87 ? -2.124 -6.890 -8.205 1.00 87.62 87 GLY A C 1
ATOM 650 O O . GLY A 1 87 ? -3.126 -7.370 -7.678 1.00 87.62 87 GLY A O 1
ATOM 651 N N . ALA A 1 88 ? -2.079 -6.585 -9.506 1.00 87.88 88 ALA A N 1
ATOM 652 C CA . ALA A 1 88 ? -3.196 -6.821 -10.420 1.00 87.88 88 ALA A CA 1
ATOM 653 C C . ALA A 1 88 ? -3.515 -8.319 -10.565 1.00 87.88 88 ALA A C 1
ATOM 655 O O . ALA A 1 88 ? -4.667 -8.707 -10.395 1.00 87.88 88 ALA A O 1
ATOM 656 N N . ALA A 1 89 ? -2.502 -9.166 -10.781 1.00 88.69 89 ALA A N 1
ATOM 657 C CA . ALA A 1 89 ? -2.677 -10.616 -10.894 1.00 88.69 89 ALA A CA 1
ATOM 658 C C . ALA A 1 89 ? -3.250 -11.244 -9.608 1.00 88.69 89 ALA A C 1
ATOM 660 O O . ALA A 1 89 ? -4.099 -12.134 -9.672 1.00 88.69 89 ALA A O 1
ATOM 661 N N . LEU A 1 90 ? -2.835 -10.751 -8.434 1.00 85.38 90 LEU A N 1
ATOM 662 C CA . LEU A 1 90 ? -3.432 -11.145 -7.156 1.00 85.38 90 LEU A CA 1
ATOM 663 C C . LEU A 1 90 ? -4.908 -10.731 -7.083 1.00 85.38 90 LEU A C 1
ATOM 665 O O . LEU A 1 90 ? -5.750 -11.567 -6.772 1.00 85.38 90 LEU A O 1
ATOM 669 N N . ALA A 1 91 ? -5.251 -9.484 -7.415 1.00 84.31 91 ALA A N 1
ATOM 670 C CA . ALA A 1 91 ? -6.644 -9.029 -7.415 1.00 84.31 91 ALA A CA 1
ATOM 671 C C . ALA A 1 91 ? -7.529 -9.836 -8.391 1.00 84.31 91 ALA A C 1
ATOM 673 O O . ALA A 1 91 ? -8.637 -10.237 -8.031 1.00 84.31 91 ALA A O 1
ATOM 674 N N . GLU A 1 92 ? -7.027 -10.133 -9.593 1.00 80.94 92 GLU A N 1
ATOM 675 C CA . GLU A 1 92 ? -7.710 -10.965 -10.593 1.00 80.94 92 GLU A CA 1
ATOM 676 C C . GLU A 1 92 ? -7.942 -12.400 -10.103 1.00 80.94 92 GLU A C 1
ATOM 678 O O . GLU A 1 92 ? -9.032 -12.936 -10.310 1.00 80.94 92 GLU A O 1
ATOM 683 N N . TYR A 1 93 ? -6.983 -13.001 -9.385 1.00 80.56 93 TYR A N 1
ATOM 684 C CA . TYR A 1 93 ? -7.171 -14.319 -8.771 1.00 80.56 93 TYR A CA 1
ATOM 685 C C . TYR A 1 93 ? -8.379 -14.338 -7.824 1.00 80.56 93 TYR A C 1
ATOM 687 O O . TYR A 1 93 ? -9.222 -15.226 -7.935 1.00 80.56 93 TYR A O 1
ATOM 695 N N . PHE A 1 94 ? -8.520 -13.345 -6.938 1.00 72.19 94 PHE A N 1
ATOM 696 C CA . PHE A 1 94 ? -9.668 -13.288 -6.023 1.00 72.19 94 PHE A CA 1
ATOM 697 C C . PHE A 1 94 ? -10.991 -13.039 -6.757 1.00 72.19 94 PHE A C 1
ATOM 699 O O . PHE A 1 94 ? -11.992 -13.658 -6.400 1.00 72.19 94 PHE A O 1
ATOM 706 N N . ILE A 1 95 ? -10.997 -12.218 -7.814 1.00 69.81 95 ILE A N 1
ATOM 707 C CA . ILE A 1 95 ? -12.181 -12.010 -8.665 1.00 69.81 95 ILE A CA 1
ATOM 708 C C . ILE A 1 95 ? -12.617 -13.328 -9.323 1.00 69.81 95 ILE A C 1
ATOM 710 O O . ILE A 1 95 ? -13.788 -13.691 -9.242 1.00 69.81 95 ILE A O 1
ATOM 714 N N . LEU A 1 96 ? -11.691 -14.064 -9.943 1.00 58.59 96 LEU A N 1
ATOM 715 C CA . LEU A 1 96 ? -11.995 -15.305 -10.665 1.00 58.59 96 LEU A CA 1
ATOM 716 C C . LEU A 1 96 ? -12.336 -16.475 -9.730 1.00 58.59 96 LEU A C 1
ATOM 718 O O . LEU A 1 96 ? -13.210 -17.283 -10.048 1.00 58.59 96 LEU A O 1
ATOM 722 N N . PHE A 1 97 ? -11.656 -16.572 -8.585 1.00 54.97 97 PHE A N 1
ATOM 723 C CA . PHE A 1 97 ? -11.824 -17.673 -7.639 1.00 54.97 97 PHE A CA 1
ATOM 724 C C . PHE A 1 97 ? -13.112 -17.527 -6.817 1.00 54.97 97 PHE A C 1
ATOM 726 O O . PHE A 1 97 ? -13.898 -18.468 -6.757 1.00 54.97 97 PHE A O 1
ATOM 733 N N . PHE A 1 98 ? -13.392 -16.344 -6.254 1.00 49.41 98 PHE A N 1
ATOM 734 C CA . PHE A 1 98 ? -14.607 -16.123 -5.452 1.00 49.41 98 PHE A CA 1
ATOM 735 C C . PHE A 1 98 ? -15.871 -15.873 -6.289 1.00 49.41 98 PHE A C 1
ATOM 737 O O . PHE A 1 98 ? -16.974 -15.977 -5.757 1.00 49.41 98 PHE A O 1
ATOM 744 N N . ALA A 1 99 ? -15.756 -15.629 -7.601 1.00 48.31 99 ALA A N 1
ATOM 745 C CA . ALA A 1 99 ? -16.904 -15.705 -8.510 1.00 48.31 99 ALA A CA 1
ATOM 746 C C . ALA A 1 99 ? -17.399 -17.150 -8.739 1.00 48.31 99 ALA A C 1
ATOM 748 O O . ALA A 1 99 ? -18.523 -17.344 -9.207 1.00 48.31 99 ALA A O 1
ATOM 749 N N . LYS A 1 100 ? -16.596 -18.174 -8.411 1.00 44.69 100 LYS A N 1
ATOM 750 C CA . LYS A 1 100 ? -16.987 -19.584 -8.523 1.00 44.69 100 LYS A CA 1
ATOM 751 C C . LYS A 1 100 ? -17.410 -20.145 -7.162 1.00 44.69 100 LYS A C 1
ATOM 753 O O . LYS A 1 100 ? -16.575 -20.674 -6.438 1.00 44.69 100 LYS A O 1
ATOM 758 N N . LEU A 1 101 ? -18.723 -20.065 -6.890 1.00 42.03 101 LEU A N 1
ATOM 759 C CA . LEU A 1 1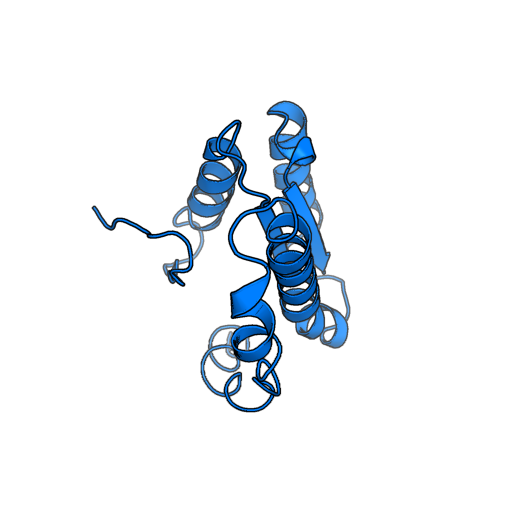01 ? -19.620 -21.051 -6.231 1.00 42.03 101 LEU A CA 1
ATOM 760 C C . LEU A 1 101 ? -20.727 -20.351 -5.402 1.00 42.03 101 LEU A C 1
ATOM 762 O O . LEU A 1 101 ? -20.401 -19.470 -4.609 1.00 42.03 101 LEU A O 1
ATOM 766 N N . PRO A 1 102 ? -21.993 -20.825 -5.410 1.00 51.34 102 PRO A N 1
ATOM 767 C CA . PRO A 1 102 ? -22.724 -21.580 -6.445 1.00 51.34 102 PRO A CA 1
ATOM 768 C C . PRO A 1 102 ? -24.144 -20.965 -6.689 1.00 51.34 102 PRO A C 1
ATOM 770 O O . PRO A 1 102 ? -24.472 -19.927 -6.130 1.00 51.34 102 PRO A O 1
ATOM 773 N N . GLU A 1 103 ? -25.091 -21.484 -7.482 1.00 50.97 103 GLU A N 1
ATOM 774 C CA . GLU A 1 103 ? -25.113 -22.572 -8.483 1.00 50.97 103 GLU A CA 1
ATOM 775 C C . GLU A 1 103 ? -25.609 -22.077 -9.864 1.00 50.97 103 GLU A C 1
ATOM 777 O O . GLU A 1 103 ? -25.094 -22.493 -10.901 1.00 50.97 103 GLU A O 1
ATOM 782 N N . ALA A 1 104 ? -26.638 -21.211 -9.874 1.00 50.03 104 ALA A N 1
ATOM 783 C CA . ALA A 1 104 ? -27.691 -21.129 -10.904 1.00 50.03 104 ALA A CA 1
ATOM 784 C C . ALA A 1 104 ? -27.270 -20.762 -12.346 1.00 50.03 104 ALA A C 1
ATOM 786 O O . ALA A 1 104 ? -28.105 -20.786 -13.249 1.00 50.03 104 ALA A O 1
ATOM 787 N N . TYR A 1 105 ? -26.001 -20.427 -12.585 1.00 50.34 105 TYR A N 1
ATOM 788 C CA . TYR A 1 105 ? -25.518 -19.848 -13.847 1.00 50.34 105 TYR A CA 1
ATOM 789 C C . TYR A 1 105 ? -24.409 -20.659 -14.535 1.00 50.34 105 TYR A C 1
ATOM 791 O O . TYR A 1 105 ? -23.722 -20.150 -15.421 1.00 50.34 105 TYR A O 1
ATOM 799 N N . ALA A 1 106 ? -24.274 -21.949 -14.203 1.00 50.38 106 ALA A N 1
ATOM 800 C CA . ALA A 1 106 ? -23.285 -22.857 -14.802 1.00 50.38 106 ALA A CA 1
ATOM 801 C C . ALA A 1 106 ? -23.333 -22.954 -16.350 1.00 50.38 106 ALA A C 1
ATOM 803 O O . ALA A 1 106 ? -22.357 -23.376 -16.970 1.00 50.38 106 ALA A O 1
ATOM 804 N N . PHE A 1 107 ? -24.443 -22.542 -16.975 1.00 49.19 107 PHE A N 1
ATOM 805 C CA . PHE A 1 107 ? -24.678 -22.590 -18.422 1.00 49.19 107 PHE A CA 1
ATOM 806 C C . PHE A 1 107 ? -24.060 -21.418 -19.221 1.00 49.19 107 PHE A C 1
ATOM 808 O O . PHE A 1 107 ? -23.896 -21.539 -20.431 1.00 49.19 107 PHE A O 1
ATOM 815 N N . LEU A 1 108 ? -23.687 -20.297 -18.580 1.00 48.94 108 LEU A N 1
ATOM 816 C CA . LEU A 1 108 ? -23.138 -19.108 -19.271 1.00 48.94 108 LEU A CA 1
ATOM 817 C C . LEU A 1 108 ? -21.598 -19.025 -19.288 1.00 48.94 108 LEU A C 1
ATOM 819 O O . LEU A 1 108 ? -21.035 -18.169 -19.970 1.00 48.94 108 LEU A O 1
ATOM 823 N N . ASN A 1 109 ? -20.912 -19.958 -18.620 1.00 49.97 109 ASN A N 1
ATOM 824 C CA . ASN A 1 109 ? -19.447 -20.053 -18.604 1.00 49.97 109 ASN A CA 1
ATOM 825 C C . ASN A 1 109 ? -18.748 -20.011 -19.990 1.00 49.97 109 ASN A C 1
ATOM 827 O O . ASN A 1 109 ? -17.737 -19.312 -20.087 1.00 49.97 109 ASN A O 1
ATOM 831 N N . PRO A 1 110 ? -19.238 -20.652 -21.083 1.00 45.03 110 PRO A N 1
ATOM 832 C CA . PRO A 1 110 ? -18.475 -20.715 -22.339 1.00 45.03 110 PRO A CA 1
ATOM 833 C C . PRO A 1 110 ? -18.314 -19.374 -23.079 1.00 45.03 110 PRO A C 1
ATOM 835 O O . PRO A 1 110 ? -17.601 -19.331 -24.077 1.00 45.03 110 PRO A O 1
ATOM 838 N N . ILE A 1 111 ? -18.953 -18.291 -22.619 1.00 50.19 111 ILE A N 1
ATOM 839 C CA . ILE A 1 111 ? -18.801 -16.943 -23.198 1.00 50.19 111 ILE A CA 1
ATOM 840 C C . ILE A 1 111 ? -17.835 -16.071 -22.373 1.00 50.19 111 ILE A C 1
ATOM 842 O O . ILE A 1 111 ? -17.257 -15.136 -22.915 1.00 50.19 111 ILE A O 1
ATOM 846 N N . VAL A 1 112 ? -17.612 -16.381 -21.088 1.00 49.59 112 VAL A N 1
ATOM 847 C CA . VAL A 1 112 ? -16.740 -15.584 -20.196 1.00 49.59 112 VAL A CA 1
ATOM 848 C C . VAL A 1 112 ? -15.317 -16.155 -20.118 1.00 49.59 112 VAL A C 1
ATOM 850 O O . VAL A 1 112 ? -14.363 -15.399 -19.962 1.00 49.59 112 VAL A O 1
ATOM 853 N N . ASP A 1 113 ? -15.149 -17.469 -20.311 1.00 46.91 113 ASP A N 1
ATOM 854 C CA . ASP A 1 113 ? -13.824 -18.108 -20.397 1.00 46.91 113 ASP A CA 1
ATOM 855 C C . ASP A 1 113 ? -13.111 -17.846 -21.753 1.00 46.91 113 ASP A C 1
ATOM 857 O O . ASP A 1 113 ? -11.928 -18.156 -21.907 1.00 46.91 113 ASP A O 1
ATOM 861 N N . ILE A 1 114 ? -13.788 -17.239 -22.743 1.00 46.00 114 ILE A N 1
ATOM 862 C CA . ILE A 1 114 ? -13.191 -16.839 -24.029 1.00 46.00 114 ILE A CA 1
ATOM 863 C C . ILE A 1 114 ? -12.939 -15.322 -24.034 1.00 46.00 114 ILE A C 1
ATOM 865 O O . ILE A 1 114 ? -13.833 -14.530 -24.308 1.00 46.00 114 ILE A O 1
ATOM 869 N N . MET A 1 115 ? -11.666 -14.964 -23.817 1.00 40.22 115 MET A N 1
ATOM 870 C CA . MET A 1 115 ? -11.064 -13.616 -23.759 1.00 40.22 115 MET A CA 1
ATOM 871 C C . MET A 1 115 ? -11.094 -12.915 -22.386 1.00 40.22 115 MET A C 1
ATOM 873 O O . MET A 1 115 ? -11.888 -12.012 -22.133 1.00 40.22 115 MET A O 1
ATOM 877 N N . PRO A 1 116 ? -10.054 -13.191 -21.582 1.00 46.03 116 PRO A N 1
ATOM 878 C CA . PRO A 1 116 ? -9.066 -12.140 -21.304 1.00 46.03 116 PRO A CA 1
ATOM 879 C C . PRO A 1 116 ? -7.681 -12.492 -21.877 1.00 46.03 116 PRO A C 1
ATOM 881 O O . PRO A 1 116 ? -6.653 -12.424 -21.205 1.00 46.03 116 PRO A O 1
ATOM 884 N N . VAL A 1 117 ? -7.633 -12.852 -23.161 1.00 48.44 117 VAL A N 1
ATOM 885 C CA . VAL A 1 117 ? -6.370 -12.940 -23.901 1.00 48.44 117 VAL A CA 1
ATOM 886 C C . VAL A 1 117 ? -5.947 -11.515 -24.267 1.00 48.44 117 VAL A C 1
ATOM 888 O O . VAL A 1 117 ? -6.528 -10.913 -25.163 1.00 48.44 117 VAL A O 1
ATOM 891 N N . ILE A 1 118 ? -4.904 -11.026 -23.581 1.00 43.38 118 ILE A N 1
ATOM 892 C CA . ILE A 1 118 ? -4.167 -9.766 -23.816 1.00 43.38 118 ILE A CA 1
ATOM 893 C C . ILE A 1 118 ? -4.870 -8.488 -23.308 1.00 43.38 118 ILE A C 1
ATOM 895 O O . ILE A 1 118 ? -5.753 -7.933 -23.957 1.00 43.38 118 ILE A O 1
ATOM 899 N N . PRO A 1 119 ? -4.300 -7.889 -22.246 1.00 41.91 119 PRO A N 1
ATOM 900 C CA . PRO A 1 119 ? -4.030 -6.450 -22.240 1.00 41.91 119 PRO A CA 1
ATOM 901 C C . PRO A 1 119 ? -2.523 -6.137 -22.166 1.00 41.91 119 PRO A C 1
ATOM 903 O O . PRO A 1 119 ? -2.117 -5.104 -21.638 1.00 41.91 119 PRO A O 1
ATOM 906 N N . LEU A 1 120 ? -1.680 -6.967 -22.792 1.00 40.53 120 LEU A N 1
ATOM 907 C CA . LEU A 1 120 ? -0.250 -6.687 -23.020 1.00 40.53 120 LEU A CA 1
ATOM 908 C C . LEU A 1 120 ? 0.000 -5.557 -24.053 1.00 40.53 120 LEU A C 1
ATOM 910 O O . LEU A 1 120 ? 1.123 -5.387 -24.516 1.00 40.53 120 LEU A O 1
ATOM 914 N N . PHE A 1 121 ? -1.037 -4.807 -24.456 1.00 36.62 121 PHE A N 1
ATOM 915 C CA . PHE A 1 121 ? -0.974 -3.845 -25.566 1.00 36.62 121 PHE A CA 1
ATOM 916 C C . PHE A 1 121 ? -1.631 -2.474 -25.306 1.00 36.62 121 PHE A C 1
ATOM 918 O O . PHE A 1 121 ? -1.674 -1.646 -26.207 1.00 36.62 121 PHE A O 1
ATOM 925 N N . PHE A 1 122 ? -2.120 -2.189 -24.091 1.00 31.00 122 PHE A N 1
ATOM 926 C CA . PHE A 1 122 ? -2.640 -0.849 -23.745 1.00 31.00 122 PHE A CA 1
ATOM 927 C C . PHE A 1 122 ? -2.157 -0.313 -22.385 1.00 31.00 122 PHE A C 1
ATOM 929 O O . PHE A 1 122 ? -2.746 0.600 -21.813 1.00 31.00 122 PHE A O 1
ATOM 936 N N . PHE A 1 123 ? -1.031 -0.839 -21.889 1.00 31.62 123 PHE A N 1
ATOM 937 C CA . PHE A 1 123 ? -0.339 -0.337 -20.693 1.00 31.62 123 PHE A CA 1
ATOM 938 C C . PHE A 1 123 ? 0.777 0.682 -21.017 1.00 31.62 123 PHE A C 1
ATOM 940 O O . PHE A 1 123 ? 1.664 0.943 -20.208 1.00 31.62 123 PHE A O 1
ATOM 947 N N . LEU A 1 124 ? 0.738 1.272 -22.216 1.00 35.19 124 LEU A N 1
ATOM 948 C CA . LEU A 1 124 ? 1.782 2.142 -22.757 1.00 35.19 124 LEU A CA 1
ATOM 949 C C . LEU A 1 124 ? 1.184 3.498 -23.156 1.00 35.19 124 LEU A C 1
ATOM 951 O O . LEU A 1 124 ? 0.943 3.738 -24.332 1.00 35.19 124 LEU A O 1
ATOM 955 N N . LEU A 1 125 ? 0.909 4.348 -22.151 1.00 33.25 125 LEU A N 1
ATOM 956 C CA . LEU A 1 125 ? 0.967 5.827 -22.243 1.00 33.25 125 LEU A CA 1
ATOM 957 C C . LEU A 1 125 ? 0.640 6.590 -20.937 1.00 33.25 125 LEU A C 1
ATOM 959 O O . LEU A 1 125 ? 0.947 7.774 -20.862 1.00 33.25 125 LEU A O 1
ATOM 963 N N . ALA A 1 126 ? 0.076 5.958 -19.897 1.00 38.47 126 ALA A N 1
ATOM 964 C CA . ALA A 1 126 ? -0.302 6.671 -18.661 1.00 38.47 126 ALA A CA 1
ATOM 965 C C . ALA A 1 126 ? 0.774 6.683 -17.549 1.00 38.47 126 ALA A C 1
ATOM 967 O O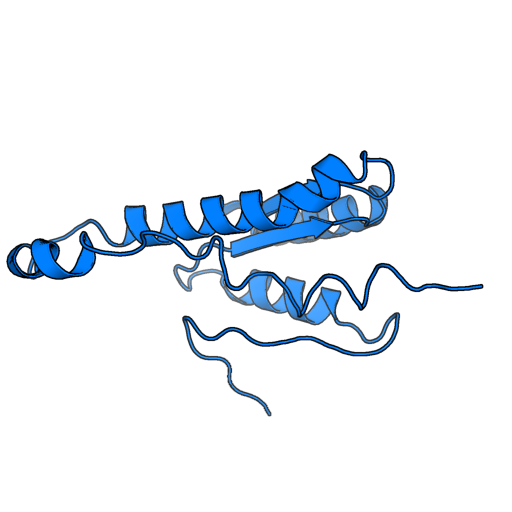 . ALA A 1 126 ? 0.921 7.686 -16.859 1.00 38.47 126 ALA A O 1
ATOM 968 N N . PHE A 1 127 ? 1.544 5.601 -17.365 1.00 34.34 127 PHE A N 1
ATOM 969 C CA . PHE A 1 127 ? 2.451 5.459 -16.205 1.00 34.34 127 PHE A CA 1
ATOM 970 C C . PHE A 1 127 ? 3.942 5.724 -16.478 1.00 34.34 127 PHE A C 1
ATOM 972 O O . PHE A 1 127 ? 4.734 5.794 -15.542 1.00 34.34 127 PHE A O 1
ATOM 979 N N . VAL A 1 128 ? 4.335 5.945 -17.736 1.00 39.34 128 VAL A N 1
ATOM 980 C CA . VAL A 1 128 ? 5.739 6.221 -18.115 1.00 39.34 128 VAL A CA 1
ATOM 981 C C . VAL A 1 128 ? 6.130 7.701 -17.921 1.00 39.34 128 VAL A C 1
ATOM 983 O O . VAL A 1 128 ? 7.315 8.021 -17.934 1.00 39.34 128 VAL A O 1
ATOM 986 N N . TRP A 1 129 ? 5.176 8.616 -17.683 1.00 32.94 129 TRP A N 1
ATOM 987 C CA . TRP A 1 129 ? 5.442 10.067 -17.730 1.00 32.94 129 TRP A CA 1
ATOM 988 C C . TRP A 1 129 ? 4.990 10.903 -16.514 1.00 32.94 129 TRP A C 1
ATOM 990 O O . TRP A 1 129 ? 4.865 12.118 -16.618 1.00 32.94 129 TRP A O 1
ATOM 1000 N N . GLN A 1 130 ? 4.800 10.302 -15.331 1.00 34.19 130 GLN A N 1
ATOM 1001 C CA . GLN A 1 130 ? 4.598 11.092 -14.094 1.00 34.19 130 GLN A CA 1
ATOM 1002 C C . GLN A 1 130 ? 5.474 10.701 -12.892 1.00 34.19 130 GLN A C 1
ATOM 1004 O O . GLN A 1 130 ? 5.505 11.432 -11.907 1.00 34.19 130 GLN A O 1
ATOM 1009 N N . ALA A 1 131 ? 6.253 9.615 -12.988 1.00 36.34 131 ALA A N 1
ATOM 1010 C CA . ALA A 1 131 ? 7.243 9.225 -11.972 1.00 36.34 131 ALA A CA 1
ATOM 1011 C C . ALA A 1 131 ? 8.711 9.339 -12.444 1.00 36.34 131 ALA A C 1
ATOM 1013 O O . ALA A 1 131 ? 9.620 9.270 -11.624 1.00 36.34 131 ALA A O 1
ATOM 1014 N N . ALA A 1 132 ? 8.957 9.533 -13.747 1.00 39.44 132 ALA A N 1
ATOM 1015 C CA . ALA A 1 132 ? 10.299 9.494 -14.346 1.00 39.44 132 ALA A CA 1
ATOM 1016 C C . ALA A 1 132 ? 10.925 10.874 -14.648 1.00 39.44 132 ALA A C 1
ATOM 1018 O O . ALA A 1 132 ? 12.071 10.936 -15.086 1.00 39.44 132 ALA A O 1
ATOM 1019 N N . VAL A 1 133 ? 10.206 11.984 -14.426 1.00 39.78 133 VAL A N 1
ATOM 1020 C CA . VAL A 1 133 ? 10.690 13.351 -14.724 1.00 39.78 133 VAL A CA 1
ATOM 1021 C C . VAL A 1 133 ? 10.572 14.259 -13.496 1.00 39.78 133 VAL A C 1
ATOM 1023 O O . VAL A 1 133 ? 9.926 15.300 -13.516 1.00 39.78 133 VAL A O 1
ATOM 1026 N N . SER A 1 134 ? 11.251 13.871 -12.415 1.00 29.80 134 SER A N 1
ATOM 1027 C CA . SER A 1 134 ? 11.717 14.831 -11.407 1.00 29.80 134 SER A CA 1
ATOM 1028 C C . SER A 1 134 ? 13.089 15.354 -11.839 1.00 29.80 134 SER A C 1
ATOM 1030 O O . SER A 1 134 ? 14.121 14.928 -11.319 1.00 29.80 134 SER A O 1
ATOM 1032 N N . PHE A 1 135 ? 13.118 16.245 -12.832 1.00 40.69 135 PHE A N 1
ATOM 1033 C CA . PHE A 1 135 ? 14.335 16.982 -13.173 1.00 40.69 135 PHE A CA 1
ATOM 1034 C C . PHE A 1 135 ? 14.527 18.119 -12.160 1.00 40.69 135 PHE A C 1
ATOM 1036 O O . PHE A 1 135 ? 13.793 19.096 -12.228 1.00 40.69 135 PHE A O 1
ATOM 1043 N N . ARG A 1 136 ? 15.523 17.955 -11.275 1.00 37.59 136 ARG A N 1
ATOM 1044 C CA . ARG A 1 136 ? 16.072 18.941 -10.314 1.00 37.59 136 ARG A CA 1
ATOM 1045 C C . ARG A 1 136 ? 15.066 19.760 -9.495 1.00 37.59 136 ARG A C 1
ATOM 1047 O O . ARG A 1 136 ? 14.685 20.858 -9.945 1.00 37.59 136 ARG A O 1
#

InterPro domains:
  IPR000194 ATPase, F1/V1/A1 complex, alpha/beta subunit, nucleotide-binding domain [PF00006] (1-94)
  IPR003687 Photosystem II PsbK [MF_00441] (98-136)
  IPR003687 Photosystem II PsbK [NF002715] (94-136)
  IPR003687 Photosystem II PsbK [PF02533] (97-136)
  IPR005294 ATP synthase, F1 complex, alpha subunit [PTHR48082] (1-94)
  IPR027417 P-loop containing nucleoside triphosphate hydrolase [SSF52540] (1-95)
  IPR037270 Photosystem II PsbK superfamily [SSF161037] (100-136)

Organism: NCBI:txid112253

Radius of gyration: 17.39 Å; chains: 1; bounding box: 44×42×40 Å

Foldseek 3Di:
DDDDDDVDDDDQDDDPPPCSVVVVLVVLLVCVPVPAAEEAFAAQAAPVVLVVSVVVCVVSVSVVRYHYQYDYVPHDPVVSVCRVVVSVVVNVCCVVVVVDDDDDPPPPVVVVVPDPPDPVDPPPDDPPPPPPDPDD

Secondary structure (DSSP, 8-state):
-----TT-------STTSSHHHHHHHHHHTTTTS---EEEEEEEE-HHHHHHHHHHHHHTTGGGTEEEEEEETTS-HHHHHHHHHHHHHHHHHHHHHHT---STTTTSHHHHSS-----TTS-SSSSSSSSS----